Protein AF-A0A931QFN4-F1 (afdb_monomer_lite)

Foldseek 3Di:
DDDPLVFFPDKDKDFLCVLPPLVVDDDPVSVVCVVRRRFIKIKGAGPADPDDPVVVVVVDPCSLPSDDGPIGIGTDPCPPVVVVVSVVVVVVVPPPPPPPPPVVPPVVVDDDD

Structure (mmCIF, N/CA/C/O backbone):
data_AF-A0A931QFN4-F1
#
_entry.id   AF-A0A931QFN4-F1
#
loop_
_atom_site.group_PDB
_atom_site.id
_atom_site.type_symbol
_atom_site.label_atom_id
_atom_site.label_alt_id
_atom_site.label_comp_id
_atom_site.label_asym_id
_atom_site.label_entity_id
_atom_site.label_seq_id
_atom_site.pdbx_PDB_ins_code
_atom_site.Cartn_x
_atom_site.Cartn_y
_atom_site.Cartn_z
_atom_site.occupancy
_atom_site.B_iso_or_equiv
_atom_site.auth_seq_id
_atom_site.auth_comp_id
_atom_site.auth_asym_id
_atom_site.auth_atom_id
_atom_site.pdbx_PDB_model_num
ATOM 1 N N . MET A 1 1 ? 14.369 -1.688 -1.989 1.00 51.34 1 MET A N 1
ATOM 2 C CA . MET A 1 1 ? 13.528 -2.639 -2.752 1.00 51.34 1 MET A CA 1
ATOM 3 C C . MET A 1 1 ? 13.109 -1.957 -4.046 1.00 51.34 1 MET A C 1
ATOM 5 O O . MET A 1 1 ? 12.471 -0.920 -3.963 1.00 51.34 1 MET A O 1
ATOM 9 N N . ASN A 1 2 ? 13.519 -2.458 -5.215 1.00 58.03 2 ASN A N 1
ATOM 10 C CA . ASN A 1 2 ? 13.169 -1.854 -6.506 1.00 58.03 2 ASN A CA 1
ATOM 11 C C . ASN A 1 2 ? 11.931 -2.574 -7.066 1.00 58.03 2 ASN A C 1
ATOM 13 O O . ASN A 1 2 ? 12.036 -3.686 -7.584 1.00 58.03 2 ASN A O 1
ATOM 17 N N . ILE A 1 3 ? 10.745 -1.994 -6.875 1.00 62.47 3 ILE A N 1
ATOM 18 C CA . ILE A 1 3 ? 9.535 -2.488 -7.536 1.00 62.47 3 ILE A CA 1
ATOM 19 C C . ILE A 1 3 ? 9.536 -1.883 -8.936 1.00 62.47 3 ILE A C 1
ATOM 21 O O . ILE A 1 3 ? 9.375 -0.677 -9.091 1.00 62.47 3 ILE A O 1
ATOM 25 N N . SER A 1 4 ? 9.710 -2.716 -9.963 1.00 70.81 4 SER A N 1
ATOM 26 C CA . SER A 1 4 ? 9.575 -2.246 -11.342 1.00 70.81 4 SER A CA 1
ATOM 27 C C . SER A 1 4 ? 8.169 -1.684 -11.567 1.00 70.81 4 SER A C 1
ATOM 29 O O . SER A 1 4 ? 7.186 -2.393 -11.343 1.00 70.81 4 SER A O 1
ATOM 31 N N . TYR A 1 5 ? 8.075 -0.455 -12.083 1.00 70.38 5 TYR A N 1
ATOM 32 C CA . TYR A 1 5 ? 6.813 0.201 -12.455 1.00 70.38 5 TYR A CA 1
ATOM 33 C C . TYR A 1 5 ? 5.945 -0.646 -13.400 1.00 70.38 5 TYR A C 1
ATOM 35 O O . TYR A 1 5 ? 4.724 -0.529 -13.388 1.00 70.38 5 TYR A O 1
ATOM 43 N N . ARG A 1 6 ? 6.558 -1.567 -14.162 1.00 73.38 6 ARG A N 1
ATOM 44 C CA . ARG A 1 6 ? 5.856 -2.520 -15.040 1.00 73.38 6 ARG A CA 1
ATOM 45 C C . ARG A 1 6 ? 5.001 -3.548 -14.291 1.00 73.38 6 ARG A C 1
ATOM 47 O O . ARG A 1 6 ? 4.155 -4.181 -14.906 1.00 73.38 6 ARG A O 1
ATOM 54 N N . ARG A 1 7 ? 5.228 -3.751 -12.989 1.00 82.56 7 ARG A N 1
ATOM 55 C CA . ARG A 1 7 ? 4.454 -4.695 -12.160 1.00 82.56 7 ARG A CA 1
ATOM 56 C C . ARG A 1 7 ? 3.173 -4.085 -11.601 1.00 82.56 7 ARG A C 1
ATOM 58 O O . ARG A 1 7 ? 2.319 -4.838 -11.143 1.00 82.56 7 ARG A O 1
ATOM 65 N N . ILE A 1 8 ? 3.060 -2.756 -11.620 1.00 85.44 8 ILE A N 1
ATOM 66 C CA . ILE A 1 8 ? 1.890 -2.029 -11.129 1.00 85.44 8 ILE A CA 1
ATOM 67 C C . ILE A 1 8 ? 0.802 -2.117 -12.197 1.00 85.44 8 ILE A C 1
ATOM 69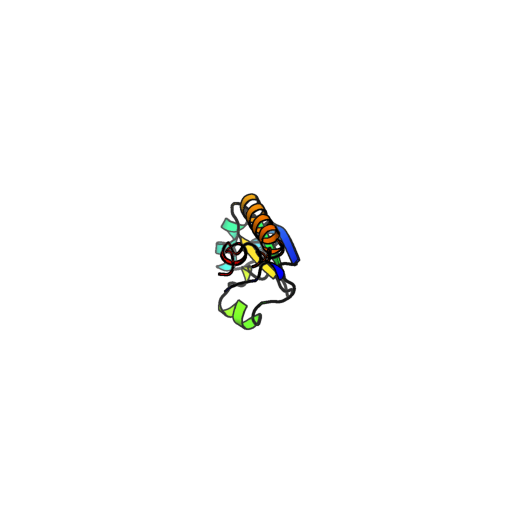 O O . ILE A 1 8 ? 0.913 -1.489 -13.251 1.00 85.44 8 ILE A O 1
ATOM 73 N N . LEU A 1 9 ? -0.232 -2.908 -11.916 1.00 85.75 9 LEU A N 1
ATOM 74 C CA . LEU A 1 9 ? -1.382 -3.100 -12.798 1.00 85.75 9 LEU A CA 1
ATOM 75 C C . LEU A 1 9 ? -2.308 -1.895 -12.742 1.00 85.75 9 LEU A C 1
ATOM 77 O O . LEU A 1 9 ? -2.708 -1.347 -13.766 1.00 85.75 9 LEU A O 1
ATOM 81 N N . ARG A 1 10 ? -2.645 -1.485 -11.522 1.00 85.81 10 ARG A N 1
ATOM 82 C CA . ARG A 1 10 ? -3.604 -0.424 -11.269 1.00 85.81 10 ARG A CA 1
ATOM 83 C C . ARG A 1 10 ? -3.251 0.285 -9.980 1.00 85.81 10 ARG A C 1
ATOM 85 O O . ARG A 1 10 ? -2.758 -0.319 -9.031 1.00 85.81 10 ARG A O 1
ATOM 92 N N . THR A 1 11 ? -3.568 1.567 -9.949 1.00 86.88 11 THR A N 1
ATOM 93 C CA . THR A 1 11 ? -3.487 2.367 -8.740 1.00 86.88 11 THR A CA 1
ATOM 94 C C . THR A 1 11 ? -4.864 2.945 -8.460 1.00 86.88 11 THR A C 1
ATOM 96 O O . THR A 1 11 ? -5.458 3.575 -9.335 1.00 86.88 11 THR A O 1
ATOM 99 N N . THR A 1 12 ? -5.400 2.697 -7.270 1.00 87.50 12 THR A N 1
ATOM 100 C CA . THR A 1 12 ? -6.687 3.242 -6.827 1.00 87.50 12 THR A CA 1
ATOM 101 C C . THR A 1 12 ? -6.514 4.036 -5.546 1.00 87.50 12 THR A C 1
ATOM 103 O O . THR A 1 12 ? -5.591 3.800 -4.768 1.00 87.50 12 THR A O 1
ATOM 106 N N . THR A 1 13 ? -7.391 5.008 -5.331 1.00 89.25 13 THR A N 1
ATOM 107 C CA . THR A 1 13 ? -7.436 5.774 -4.090 1.00 89.25 13 THR A CA 1
ATOM 108 C C . THR A 1 13 ? -8.592 5.311 -3.229 1.00 89.25 13 THR A C 1
ATOM 110 O O . THR A 1 13 ? -9.682 5.0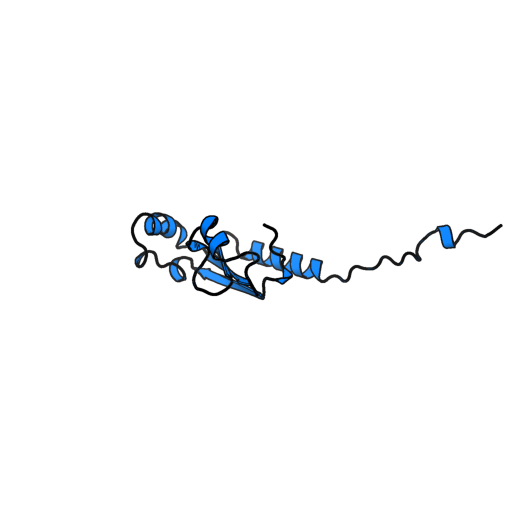10 -3.714 1.00 89.25 13 THR A O 1
ATOM 113 N N . ALA A 1 14 ? -8.350 5.266 -1.928 1.00 88.19 14 ALA A N 1
ATOM 114 C CA . ALA A 1 14 ? -9.373 5.017 -0.933 1.00 88.19 1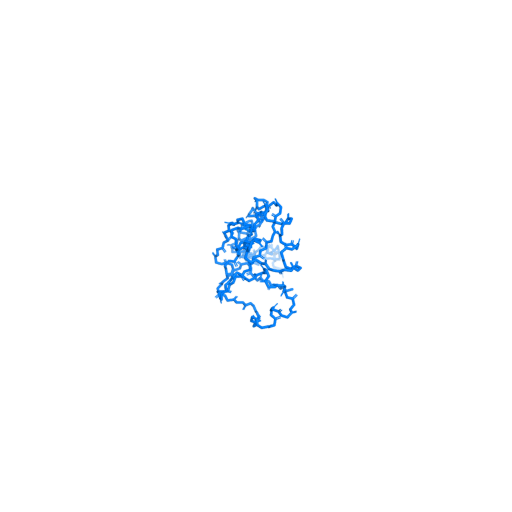4 ALA A CA 1
ATOM 115 C C . ALA A 1 14 ? -9.037 5.780 0.349 1.00 88.19 14 ALA A C 1
ATOM 117 O O . ALA A 1 14 ? -7.874 6.017 0.669 1.00 88.19 14 ALA A O 1
ATOM 118 N N . SER A 1 15 ? -10.062 6.162 1.106 1.00 88.25 15 SER A N 1
ATOM 119 C CA . SER A 1 15 ? -9.857 6.712 2.448 1.00 88.25 15 SER A CA 1
ATOM 120 C C . SER A 1 15 ? -9.273 5.638 3.370 1.00 88.25 15 SER A C 1
ATOM 122 O O . SER A 1 15 ? -9.695 4.477 3.321 1.00 88.25 15 SER A O 1
ATOM 124 N N . MET A 1 16 ? -8.341 6.022 4.249 1.00 89.75 16 MET A N 1
ATOM 125 C CA . MET A 1 16 ? -7.817 5.100 5.258 1.00 89.75 16 MET A CA 1
ATOM 126 C C . MET A 1 16 ? -8.912 4.558 6.175 1.00 89.75 16 MET A C 1
ATOM 128 O O . MET A 1 16 ? -8.921 3.363 6.453 1.00 89.75 16 MET A O 1
ATOM 132 N N . ALA A 1 17 ? -9.881 5.388 6.571 1.00 89.38 17 ALA A N 1
ATOM 133 C CA . ALA A 1 17 ? -11.020 4.948 7.375 1.00 89.38 17 ALA A CA 1
ATOM 134 C C . ALA A 1 17 ? -11.878 3.882 6.670 1.00 89.38 17 ALA A C 1
ATOM 136 O O . ALA A 1 17 ? -12.448 3.017 7.333 1.00 89.38 17 ALA A O 1
ATOM 137 N N . ALA A 1 18 ? -11.964 3.931 5.337 1.00 88.75 18 ALA A N 1
ATOM 138 C CA . ALA A 1 18 ? -12.707 2.949 4.551 1.00 88.75 18 ALA A CA 1
ATOM 139 C C . ALA A 1 18 ? -11.965 1.605 4.442 1.00 88.75 18 ALA A C 1
ATOM 141 O O . ALA A 1 18 ? -12.602 0.556 4.375 1.00 88.75 18 ALA A O 1
ATOM 142 N N . MET A 1 19 ? -10.627 1.620 4.430 1.00 87.00 19 MET A N 1
ATOM 143 C CA . MET A 1 19 ? -9.812 0.401 4.345 1.00 87.00 19 MET A CA 1
ATOM 144 C C . MET A 1 19 ? -9.513 -0.228 5.703 1.00 87.00 19 MET A C 1
ATOM 146 O O . MET A 1 19 ? -9.496 -1.450 5.824 1.00 87.00 19 MET A O 1
ATOM 150 N N . PHE A 1 20 ? -9.295 0.600 6.720 1.00 89.12 20 PHE A N 1
ATOM 151 C CA . PHE A 1 20 ? -8.987 0.186 8.082 1.00 89.12 20 PHE A CA 1
ATOM 152 C C . PHE A 1 20 ? -9.855 0.986 9.059 1.00 89.12 20 PHE A C 1
ATOM 154 O O . PHE A 1 20 ? -9.389 1.966 9.644 1.00 89.12 20 PHE A O 1
ATOM 161 N N . PRO A 1 21 ? -11.126 0.591 9.250 1.00 88.69 21 PRO A N 1
ATOM 162 C CA . PRO A 1 21 ? -12.036 1.321 10.120 1.00 88.69 21 PRO A CA 1
ATOM 163 C C . PRO A 1 21 ? -11.482 1.377 11.553 1.00 88.69 21 PRO A C 1
ATOM 165 O O . PRO A 1 21 ? -11.291 0.327 12.171 1.00 88.69 21 PRO A O 1
ATOM 168 N N . PRO A 1 22 ? -11.271 2.566 12.152 1.00 87.12 22 PRO A N 1
ATOM 169 C CA . PRO A 1 22 ? -10.727 2.664 13.511 1.00 87.12 22 PRO A CA 1
ATOM 170 C C . PRO A 1 22 ? -11.577 1.909 14.541 1.00 87.12 22 PRO A C 1
ATOM 172 O O . PRO A 1 22 ? -11.057 1.327 15.489 1.00 87.12 22 PRO A O 1
ATOM 175 N N . LYS A 1 23 ? -12.896 1.848 14.309 1.00 88.25 23 LYS A N 1
ATOM 176 C CA . LYS A 1 23 ? -13.858 1.120 15.148 1.00 88.25 23 LYS A CA 1
ATOM 177 C C . LYS A 1 23 ? -13.676 -0.402 15.114 1.00 88.25 23 LYS A C 1
ATOM 179 O O . LYS A 1 23 ? -14.034 -1.057 16.086 1.00 88.25 23 LYS A O 1
ATOM 184 N N . SER A 1 24 ? -13.137 -0.966 14.029 1.00 87.06 24 SER A N 1
ATOM 185 C CA . SER A 1 24 ? -12.851 -2.406 13.939 1.00 87.06 24 SER A CA 1
ATOM 186 C C . SER A 1 24 ? -11.465 -2.774 14.477 1.00 87.06 24 SER A C 1
ATOM 188 O O . SER A 1 24 ? -11.168 -3.955 14.646 1.00 87.06 24 SER A O 1
ATOM 190 N N . LEU A 1 25 ? -10.605 -1.786 14.742 1.00 88.06 25 LEU A N 1
ATOM 191 C CA . LEU A 1 25 ? -9.264 -1.978 15.289 1.00 88.06 25 LEU A CA 1
ATOM 192 C C . LEU A 1 25 ? -9.279 -1.876 16.822 1.00 88.06 25 LEU A C 1
ATOM 194 O O . LEU A 1 25 ? -10.100 -1.177 17.414 1.00 88.06 25 LEU A O 1
ATOM 198 N N . ARG A 1 26 ? -8.351 -2.580 17.480 1.00 89.12 26 ARG A N 1
ATOM 199 C CA . ARG A 1 26 ? -8.224 -2.615 18.947 1.00 89.12 26 ARG A CA 1
ATOM 200 C C . ARG A 1 26 ? -6.827 -2.188 19.398 1.00 89.12 26 ARG A C 1
ATOM 202 O O . ARG A 1 26 ? -5.847 -2.456 18.700 1.00 89.12 26 ARG A O 1
ATOM 209 N N . GLY A 1 27 ? -6.756 -1.576 20.582 1.00 89.31 27 GLY A N 1
ATOM 210 C CA . GLY A 1 27 ? -5.510 -1.166 21.244 1.00 89.31 27 GLY A CA 1
ATOM 211 C C . GLY A 1 27 ? -4.668 -0.200 20.408 1.00 89.31 27 GLY A C 1
ATOM 212 O O . GLY A 1 27 ? -5.212 0.589 19.636 1.00 89.31 27 GLY A O 1
ATOM 213 N N . MET A 1 28 ? -3.341 -0.335 20.488 1.00 86.38 28 MET A N 1
ATOM 214 C CA . MET A 1 28 ? -2.377 0.544 19.802 1.00 86.38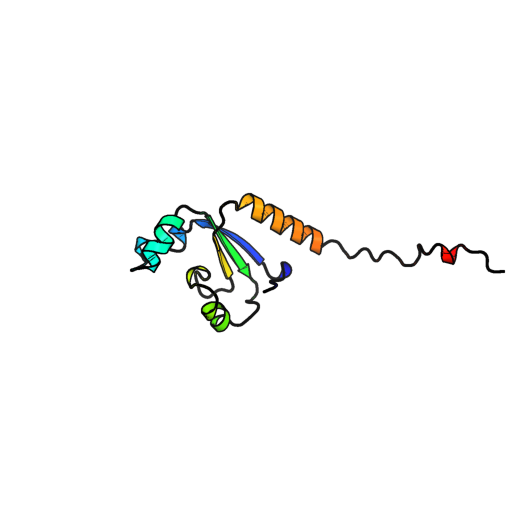 28 MET A CA 1
ATOM 215 C C . MET A 1 28 ? -2.611 0.672 18.287 1.00 86.38 28 MET A C 1
ATOM 217 O O . MET A 1 28 ? -2.340 1.711 17.696 1.00 86.38 28 MET A O 1
ATOM 221 N N . LYS A 1 29 ? -3.156 -0.361 17.625 1.00 87.31 29 LYS A N 1
ATOM 222 C CA . LYS A 1 29 ? -3.480 -0.291 16.188 1.00 87.31 29 LYS A CA 1
ATOM 223 C C . LYS A 1 29 ? -4.525 0.778 15.879 1.00 87.31 29 LYS A C 1
ATOM 225 O O . LYS A 1 29 ? -4.451 1.403 14.826 1.00 87.31 29 LYS A O 1
ATOM 230 N N . ARG A 1 30 ? -5.501 0.959 16.771 1.00 90.44 30 ARG A N 1
ATOM 231 C CA . ARG A 1 30 ? -6.523 1.996 16.635 1.00 90.44 30 ARG A CA 1
ATOM 232 C C . ARG A 1 30 ? -5.911 3.372 16.846 1.00 90.44 30 ARG A C 1
ATOM 234 O O . ARG A 1 30 ? -6.108 4.223 15.994 1.00 90.44 30 ARG A O 1
ATOM 241 N N . GLU A 1 31 ? -5.135 3.546 17.912 1.00 88.81 31 GLU A N 1
ATOM 242 C CA . GLU A 1 31 ? -4.485 4.822 18.248 1.00 88.81 31 GLU A CA 1
ATOM 243 C C . GLU A 1 31 ? -3.561 5.320 17.127 1.00 88.81 31 GLU A C 1
ATOM 245 O O . GLU A 1 31 ? -3.509 6.513 16.857 1.00 88.81 31 GLU A O 1
ATOM 250 N N . ILE A 1 32 ? -2.885 4.409 16.416 1.00 88.38 32 ILE A N 1
ATOM 251 C CA . ILE A 1 32 ? -2.039 4.756 15.264 1.00 88.38 32 ILE A CA 1
ATOM 252 C C . ILE A 1 32 ? -2.874 5.140 14.031 1.00 88.38 32 ILE A C 1
ATOM 254 O O . ILE A 1 32 ? -2.497 6.050 13.300 1.00 88.38 32 ILE A O 1
ATOM 258 N N . ILE A 1 33 ? -3.984 4.444 13.760 1.00 89.06 33 ILE A N 1
ATOM 259 C CA . ILE A 1 33 ? -4.790 4.663 12.544 1.00 89.06 33 ILE A CA 1
ATOM 260 C C . ILE A 1 33 ? -5.780 5.813 12.682 1.00 89.06 33 ILE A C 1
ATOM 262 O O . ILE A 1 33 ? -6.076 6.470 11.689 1.00 89.06 33 ILE A O 1
ATOM 266 N N . GLU A 1 34 ? -6.285 6.078 13.880 1.00 88.81 34 GLU A N 1
ATOM 267 C CA . GLU A 1 34 ? -7.236 7.153 14.155 1.00 88.81 34 GLU A CA 1
ATOM 268 C C . GLU A 1 34 ? -6.794 8.527 13.610 1.00 88.81 34 GLU A C 1
ATOM 270 O O . GLU A 1 34 ? -7.575 9.112 12.856 1.00 88.81 34 GLU A O 1
ATOM 275 N N . PRO A 1 35 ? -5.556 9.015 13.838 1.00 89.62 35 PRO A N 1
ATOM 276 C CA . PRO A 1 35 ? -5.101 10.279 13.249 1.00 89.62 35 PRO A CA 1
ATOM 277 C C . PRO A 1 35 ? -4.898 10.209 11.727 1.00 89.62 35 PRO A C 1
ATOM 279 O O . PRO A 1 35 ? -4.919 11.234 11.052 1.00 89.62 35 PRO A O 1
ATOM 282 N N . LEU A 1 36 ? -4.715 9.011 11.168 1.00 88.94 36 LEU A N 1
ATOM 283 C CA . LEU A 1 36 ? -4.486 8.789 9.736 1.00 88.94 36 LEU A CA 1
ATOM 284 C C . LEU A 1 36 ? -5.793 8.526 8.974 1.00 88.94 36 LEU A C 1
ATOM 286 O O . LEU A 1 36 ? -5.789 8.450 7.748 1.00 88.94 36 LEU A O 1
ATOM 290 N N . ALA A 1 37 ? -6.918 8.382 9.678 1.00 87.00 37 ALA A N 1
ATOM 291 C CA . ALA A 1 37 ? -8.197 7.956 9.119 1.00 87.00 37 ALA A CA 1
ATOM 292 C C . ALA A 1 37 ? -8.752 8.931 8.064 1.00 87.00 37 ALA A C 1
ATOM 294 O O . ALA A 1 37 ? -9.400 8.498 7.108 1.00 87.00 37 ALA A O 1
ATOM 295 N N . SER A 1 38 ? -8.474 10.230 8.216 1.00 87.38 38 SER A N 1
ATOM 296 C CA . SER A 1 38 ? -8.876 11.292 7.281 1.00 87.38 38 SER A CA 1
ATOM 297 C C . SER A 1 38 ? -8.008 11.361 6.022 1.00 87.38 38 SER A C 1
ATOM 299 O O . SER A 1 38 ? -8.375 12.027 5.055 1.00 87.38 38 SER A O 1
ATOM 301 N N . MET A 1 39 ? -6.864 10.676 6.010 1.00 88.00 39 MET A N 1
ATOM 302 C CA . MET A 1 39 ? -5.927 10.728 4.899 1.00 88.00 39 MET A CA 1
ATOM 303 C C . MET A 1 39 ? -6.355 9.801 3.760 1.00 88.00 39 MET A C 1
ATOM 305 O O . MET A 1 39 ? -7.035 8.782 3.940 1.00 88.00 39 MET A O 1
ATOM 309 N N . THR A 1 40 ? -5.905 10.155 2.558 1.00 88.94 40 THR A N 1
ATOM 310 C CA . THR A 1 40 ? -6.059 9.303 1.383 1.00 88.94 40 THR A CA 1
ATOM 311 C C . THR A 1 40 ? -4.933 8.283 1.363 1.00 88.94 40 THR A C 1
ATOM 313 O O . THR A 1 40 ? -3.757 8.610 1.522 1.00 88.94 40 THR A O 1
ATOM 316 N N . ALA A 1 41 ? -5.292 7.031 1.143 1.00 90.75 41 ALA A N 1
ATOM 317 C CA . ALA A 1 41 ? -4.341 5.977 0.885 1.00 90.75 41 ALA A CA 1
ATOM 318 C C . ALA A 1 41 ? -4.484 5.476 -0.553 1.00 90.75 41 ALA A C 1
ATOM 320 O O . ALA A 1 41 ? -5.556 5.463 -1.161 1.00 90.75 41 ALA A O 1
ATOM 321 N N . VAL A 1 42 ? -3.340 5.106 -1.101 1.00 90.38 42 VAL A N 1
ATOM 322 C CA . VAL A 1 42 ? -3.149 4.645 -2.462 1.00 90.38 42 VAL A CA 1
ATOM 323 C C . VAL A 1 42 ? -2.976 3.144 -2.409 1.00 90.38 42 VAL A C 1
ATOM 325 O O . VAL A 1 42 ? -2.054 2.641 -1.770 1.00 90.38 42 VAL A O 1
ATOM 328 N N . VAL A 1 43 ? -3.859 2.430 -3.087 1.00 90.69 43 VAL A N 1
ATOM 329 C CA . VAL A 1 43 ? -3.769 0.989 -3.266 1.00 90.69 43 VAL A CA 1
ATOM 330 C C . VAL A 1 43 ? -3.127 0.730 -4.617 1.00 90.69 43 VAL A C 1
ATOM 332 O O . VAL A 1 43 ? -3.706 1.022 -5.662 1.00 90.69 43 VAL A O 1
ATOM 335 N N . MET A 1 44 ? -1.912 0.199 -4.591 1.00 89.81 44 MET A N 1
ATOM 336 C CA . MET A 1 44 ? -1.195 -0.235 -5.783 1.00 89.81 44 MET A CA 1
ATOM 337 C C . MET A 1 44 ? -1.398 -1.732 -5.951 1.00 89.81 44 MET A C 1
ATOM 339 O O . MET A 1 44 ? -0.818 -2.523 -5.207 1.00 89.81 44 MET A O 1
ATOM 343 N N . GLU A 1 45 ? -2.219 -2.110 -6.919 1.00 90.75 45 GLU A N 1
ATOM 344 C CA . GLU A 1 45 ? -2.406 -3.495 -7.329 1.00 90.75 45 GLU A CA 1
ATOM 345 C C . GLU A 1 45 ? -1.223 -3.921 -8.195 1.00 90.75 45 GLU A C 1
ATOM 347 O O . GLU A 1 45 ? -0.848 -3.255 -9.166 1.00 90.75 45 GLU A O 1
ATOM 352 N N . LEU A 1 46 ? -0.615 -5.039 -7.824 1.00 90.19 46 LEU A N 1
ATOM 353 C CA . LEU A 1 46 ? 0.522 -5.631 -8.504 1.00 90.19 46 LEU A CA 1
ATOM 354 C C . LEU A 1 46 ? 0.094 -6.927 -9.186 1.00 90.19 46 LEU A C 1
ATOM 356 O O . LEU A 1 46 ? -0.835 -7.597 -8.755 1.00 90.19 46 LEU A O 1
ATOM 360 N N . ASN A 1 47 ? 0.823 -7.337 -10.218 1.00 88.88 47 ASN A N 1
ATOM 361 C CA . ASN A 1 47 ? 0.646 -8.676 -10.783 1.00 88.88 47 ASN A CA 1
ATOM 362 C C . ASN A 1 47 ? 1.095 -9.786 -9.813 1.00 88.88 47 ASN A C 1
ATOM 364 O O . ASN A 1 47 ? 0.472 -10.840 -9.734 1.00 88.88 47 ASN A O 1
ATOM 368 N N . ALA A 1 48 ? 2.177 -9.546 -9.074 1.00 88.00 48 ALA A N 1
ATOM 369 C CA . ALA A 1 48 ? 2.717 -10.420 -8.046 1.00 88.00 48 ALA A CA 1
ATOM 370 C C . ALA A 1 48 ? 3.653 -9.630 -7.121 1.00 88.00 48 ALA A C 1
ATOM 372 O O . ALA A 1 48 ? 4.300 -8.662 -7.540 1.00 88.00 48 ALA A O 1
ATOM 373 N N . PHE A 1 49 ? 3.784 -10.079 -5.871 1.00 87.56 49 PHE A N 1
ATOM 374 C CA . PHE A 1 49 ? 4.777 -9.515 -4.960 1.00 87.56 49 PHE A CA 1
ATOM 375 C C . PHE A 1 49 ? 6.212 -9.781 -5.459 1.00 87.56 49 PHE A C 1
ATOM 377 O O . PHE A 1 49 ? 6.483 -10.845 -6.018 1.00 87.56 49 PHE A O 1
ATOM 384 N N . PRO A 1 50 ? 7.154 -8.839 -5.255 1.00 84.25 50 PRO A N 1
ATOM 385 C CA . PRO A 1 50 ? 8.548 -9.014 -5.674 1.00 84.25 50 PRO A CA 1
ATOM 386 C C . PRO A 1 50 ? 9.298 -10.072 -4.850 1.00 84.25 50 PRO A C 1
ATOM 388 O O . PRO A 1 50 ? 10.275 -10.636 -5.328 1.00 84.25 50 PRO A O 1
ATOM 391 N N . ILE A 1 51 ? 8.842 -10.329 -3.622 1.00 87.94 51 ILE A N 1
ATOM 392 C CA . ILE A 1 51 ? 9.334 -11.363 -2.703 1.00 87.94 51 ILE A CA 1
ATOM 393 C C . ILE A 1 51 ? 8.131 -12.004 -1.998 1.00 87.94 51 ILE A C 1
ATOM 395 O O . ILE A 1 51 ? 7.004 -11.519 -2.127 1.00 87.94 51 ILE A O 1
ATOM 399 N N . SER A 1 52 ? 8.340 -13.083 -1.239 1.00 89.62 52 SER A N 1
ATOM 400 C CA . SER A 1 52 ? 7.230 -13.759 -0.562 1.00 89.62 52 SER A CA 1
ATOM 401 C C . SER A 1 52 ? 6.505 -12.831 0.422 1.00 89.62 52 SER A C 1
ATOM 403 O O . SER A 1 52 ? 7.104 -12.005 1.117 1.00 89.62 52 SER A O 1
ATOM 405 N N . ARG A 1 53 ? 5.179 -12.984 0.508 1.00 89.19 53 ARG A N 1
ATOM 406 C CA . ARG A 1 53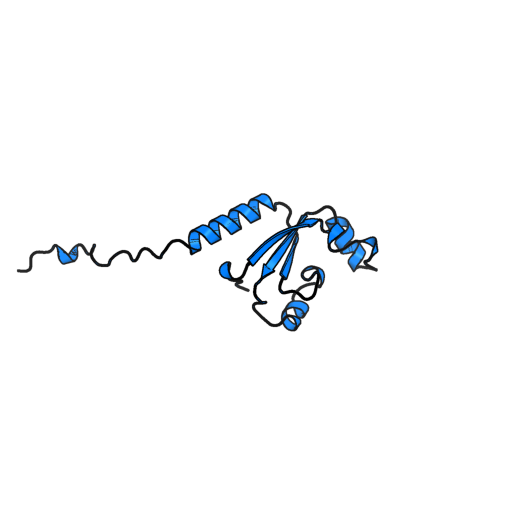 ? 4.334 -12.168 1.391 1.00 89.19 53 ARG A CA 1
ATOM 407 C C . ARG A 1 53 ? 4.734 -12.296 2.861 1.00 89.19 53 ARG A C 1
ATOM 409 O O . ARG A 1 53 ? 4.622 -11.327 3.601 1.00 89.19 53 ARG A O 1
ATOM 416 N N . SER A 1 54 ? 5.207 -13.469 3.280 1.00 90.81 54 SER A N 1
ATOM 417 C CA . SER A 1 54 ? 5.683 -13.702 4.647 1.00 90.81 54 SER A CA 1
ATOM 418 C C . SER A 1 54 ? 6.899 -12.841 4.975 1.00 90.81 54 SER A C 1
ATOM 420 O O . SER A 1 54 ? 6.929 -12.215 6.029 1.00 90.81 54 SER A O 1
ATOM 422 N N . VAL A 1 55 ? 7.853 -12.734 4.044 1.00 91.19 55 VAL A N 1
ATOM 423 C CA . VAL A 1 55 ? 9.016 -11.850 4.205 1.00 91.19 55 VAL A CA 1
ATOM 424 C C . VAL A 1 55 ? 8.564 -10.392 4.226 1.00 91.19 55 VAL A C 1
ATOM 426 O O . VAL A 1 55 ? 8.971 -9.640 5.103 1.00 91.19 55 VAL A O 1
ATOM 429 N N . LEU A 1 56 ? 7.651 -9.990 3.336 1.00 90.88 56 LEU A N 1
ATOM 430 C CA . LEU A 1 56 ? 7.113 -8.626 3.350 1.00 90.88 56 LEU A CA 1
ATOM 431 C C . LEU A 1 56 ? 6.420 -8.281 4.673 1.00 90.88 56 LEU A C 1
ATOM 433 O O . LEU A 1 56 ? 6.627 -7.188 5.181 1.00 90.88 56 LEU A O 1
ATOM 437 N N . LYS A 1 57 ? 5.646 -9.199 5.259 1.00 90.88 57 LYS A N 1
ATOM 438 C CA . LYS A 1 57 ? 4.988 -9.003 6.564 1.00 90.88 57 LYS A CA 1
ATOM 439 C C . LYS A 1 57 ? 5.960 -8.926 7.743 1.00 90.88 57 LYS A C 1
ATOM 441 O O . LYS A 1 57 ? 5.569 -8.433 8.794 1.00 90.88 57 LYS A O 1
ATOM 446 N N . PHE A 1 58 ? 7.186 -9.427 7.591 1.00 91.56 58 PHE A N 1
ATOM 447 C CA . PHE A 1 58 ? 8.222 -9.294 8.613 1.00 91.56 58 PHE A CA 1
ATOM 448 C C . PHE A 1 58 ? 8.795 -7.870 8.652 1.00 91.56 58 PHE A C 1
ATOM 450 O O . PHE A 1 58 ? 9.065 -7.345 9.726 1.00 91.56 58 PHE A O 1
ATOM 457 N N . PHE A 1 59 ? 8.937 -7.229 7.488 1.00 89.81 59 PHE A N 1
ATOM 458 C CA . PHE A 1 59 ? 9.503 -5.880 7.376 1.00 89.81 59 PHE A CA 1
ATOM 459 C C . PHE A 1 59 ? 8.456 -4.763 7.353 1.00 89.81 59 PHE A C 1
ATOM 461 O O . PHE A 1 59 ? 8.739 -3.643 7.773 1.00 89.81 59 PHE A O 1
ATOM 468 N N . LEU A 1 60 ? 7.262 -5.038 6.830 1.00 89.00 60 LEU A N 1
ATOM 469 C CA . LEU A 1 60 ? 6.200 -4.057 6.642 1.00 89.00 60 LEU A CA 1
ATOM 470 C C . LEU A 1 60 ? 5.062 -4.298 7.627 1.00 89.00 60 LEU A C 1
ATOM 472 O O . LEU A 1 60 ? 4.654 -5.431 7.885 1.00 89.00 60 LEU A O 1
ATOM 476 N N . SER A 1 61 ? 4.491 -3.201 8.118 1.00 88.44 61 SER A N 1
ATOM 477 C CA . SER A 1 61 ? 3.303 -3.241 8.967 1.00 88.44 61 SER A CA 1
ATOM 478 C C . SER A 1 61 ? 2.118 -3.906 8.258 1.00 88.44 61 SER A C 1
ATOM 480 O O . SER A 1 61 ? 1.965 -3.816 7.038 1.00 88.44 61 SER A O 1
ATOM 482 N N . SER A 1 62 ? 1.207 -4.507 9.033 1.00 87.50 62 SER A N 1
ATOM 483 C CA . SER A 1 62 ? -0.023 -5.103 8.500 1.00 87.50 62 SER A CA 1
ATOM 484 C C . SER A 1 62 ? -0.886 -4.111 7.716 1.00 87.50 62 SER A C 1
ATOM 486 O O . SER A 1 62 ? -1.635 -4.535 6.846 1.00 87.50 62 SER A O 1
ATOM 488 N N . PHE A 1 63 ? -0.765 -2.805 7.981 1.00 88.31 63 PHE A N 1
ATOM 489 C CA . PHE A 1 63 ? -1.526 -1.762 7.282 1.00 88.31 63 PHE A CA 1
ATOM 490 C C . PHE A 1 63 ? -1.144 -1.586 5.809 1.00 88.31 63 PHE A C 1
ATOM 492 O O . PHE A 1 63 ? -1.913 -1.000 5.058 1.00 88.31 63 PHE A O 1
ATOM 499 N N . PHE A 1 64 ? -0.013 -2.142 5.367 1.00 89.25 64 PHE A N 1
ATOM 500 C CA . PHE A 1 64 ? 0.332 -2.192 3.944 1.00 89.25 64 PHE A CA 1
ATOM 501 C C . PHE A 1 64 ? -0.479 -3.243 3.176 1.00 89.25 64 PHE A C 1
ATOM 503 O O . PHE A 1 64 ? -0.474 -3.231 1.947 1.00 89.25 64 PHE A O 1
ATOM 510 N N . PHE A 1 65 ? -1.187 -4.136 3.878 1.00 90.19 65 PHE A N 1
ATOM 511 C CA . PHE A 1 65 ? -1.924 -5.252 3.294 1.00 90.19 65 PHE A CA 1
ATOM 512 C C . PHE A 1 65 ? -3.391 -5.203 3.731 1.00 90.19 65 PHE A C 1
ATOM 514 O O . PHE A 1 65 ? -3.727 -5.553 4.859 1.00 90.19 65 PHE A O 1
ATOM 521 N N . LYS A 1 66 ? -4.284 -4.813 2.819 1.00 86.81 66 LYS A N 1
ATOM 522 C CA . LYS A 1 66 ? -5.740 -4.849 3.062 1.00 86.81 66 LYS A CA 1
ATOM 523 C C . LYS A 1 66 ? -6.323 -6.275 3.028 1.00 86.81 66 LYS A C 1
ATOM 525 O O . LYS A 1 66 ? -7.152 -6.612 3.862 1.00 86.81 66 LYS A O 1
ATOM 530 N N . ASP A 1 67 ? -5.895 -7.117 2.088 1.00 86.44 67 ASP A N 1
ATOM 531 C CA . ASP A 1 67 ? -6.435 -8.471 1.881 1.00 86.44 67 ASP A CA 1
ATOM 532 C C . ASP A 1 67 ? -5.347 -9.451 1.388 1.00 86.44 67 ASP A C 1
ATOM 534 O O . ASP A 1 67 ? -4.159 -9.233 1.644 1.00 86.44 67 ASP A O 1
ATOM 538 N N . GLN A 1 68 ? -5.732 -10.582 0.778 1.00 86.56 68 GLN A N 1
ATOM 539 C CA . GLN A 1 68 ? -4.800 -11.616 0.308 1.00 86.56 68 GLN A CA 1
ATOM 540 C C . GLN A 1 68 ? -4.210 -11.383 -1.086 1.00 86.56 68 GLN A C 1
ATOM 542 O O . GLN A 1 68 ? -3.310 -12.128 -1.478 1.00 86.56 68 GLN A O 1
ATOM 547 N N . THR A 1 69 ? -4.679 -10.372 -1.807 1.00 88.75 69 THR A N 1
ATOM 548 C CA . THR A 1 69 ? -4.212 -10.064 -3.155 1.00 88.75 69 THR A CA 1
ATOM 549 C C . THR A 1 69 ? -2.819 -9.413 -3.134 1.00 88.75 69 THR A C 1
ATOM 551 O O . THR A 1 69 ? -2.324 -8.993 -2.079 1.00 88.75 69 THR A O 1
ATOM 554 N N . PRO A 1 70 ? -2.094 -9.435 -4.265 1.00 91.44 70 PRO A N 1
ATOM 555 C CA . PRO A 1 70 ? -0.809 -8.763 -4.387 1.00 91.44 70 PRO A CA 1
ATOM 556 C C . PRO A 1 70 ? -0.989 -7.250 -4.549 1.00 91.44 70 PRO A C 1
ATOM 558 O O . PRO A 1 70 ? -1.039 -6.733 -5.658 1.00 91.44 70 PRO A O 1
ATOM 561 N N . HIS A 1 71 ? -1.046 -6.523 -3.437 1.00 91.19 71 HIS A N 1
ATOM 562 C CA . HIS A 1 71 ? -1.132 -5.062 -3.427 1.00 91.19 71 HIS A CA 1
ATOM 563 C C . HIS A 1 71 ? -0.366 -4.440 -2.263 1.00 91.19 71 HIS A C 1
ATOM 565 O O . HIS A 1 71 ? -0.062 -5.092 -1.261 1.00 91.19 71 HIS A O 1
ATOM 571 N N . PHE A 1 72 ? -0.097 -3.144 -2.397 1.00 91.00 72 PHE A N 1
ATOM 572 C CA . PHE A 1 72 ? 0.404 -2.305 -1.314 1.00 91.00 72 PHE A CA 1
ATOM 573 C C . PHE A 1 72 ? -0.538 -1.139 -1.054 1.00 91.00 72 PHE A C 1
ATOM 575 O O . PHE A 1 72 ? -0.962 -0.462 -1.987 1.00 91.00 72 PHE A O 1
ATOM 582 N N . VAL A 1 73 ? -0.819 -0.886 0.222 1.00 91.25 73 VAL A N 1
ATOM 583 C CA . VAL A 1 73 ? -1.514 0.319 0.678 1.00 91.25 73 VAL A CA 1
ATOM 584 C C . VAL A 1 73 ? -0.480 1.318 1.183 1.00 91.25 73 VAL A C 1
ATOM 586 O O . VAL A 1 73 ? 0.238 1.038 2.141 1.00 91.25 73 VAL A O 1
ATOM 589 N N . ILE A 1 74 ? -0.399 2.479 0.539 1.00 89.25 74 ILE A N 1
ATOM 590 C CA . ILE A 1 74 ? 0.522 3.558 0.901 1.00 89.25 74 ILE A CA 1
ATOM 591 C C . ILE A 1 74 ? -0.281 4.785 1.292 1.00 89.25 74 ILE A C 1
ATOM 593 O O . ILE A 1 74 ? -1.133 5.255 0.545 1.00 89.25 74 ILE A O 1
ATOM 597 N N . LEU A 1 75 ? 0.016 5.328 2.464 1.00 88.56 75 LEU A N 1
ATOM 598 C CA . LEU A 1 75 ? -0.549 6.592 2.898 1.00 88.56 75 LEU A CA 1
ATOM 599 C C . LEU A 1 75 ? 0.121 7.744 2.150 1.00 88.56 75 LEU A C 1
ATOM 601 O O . LEU A 1 75 ? 1.348 7.824 2.132 1.00 88.56 75 LEU A O 1
ATOM 605 N N . THR A 1 76 ? -0.660 8.645 1.560 1.00 80.44 76 THR A N 1
ATOM 606 C CA . THR A 1 76 ? -0.108 9.825 0.888 1.00 80.44 76 THR A CA 1
ATOM 607 C C . THR A 1 76 ? -0.856 11.087 1.287 1.00 80.44 76 THR A C 1
ATOM 609 O O . THR A 1 76 ? -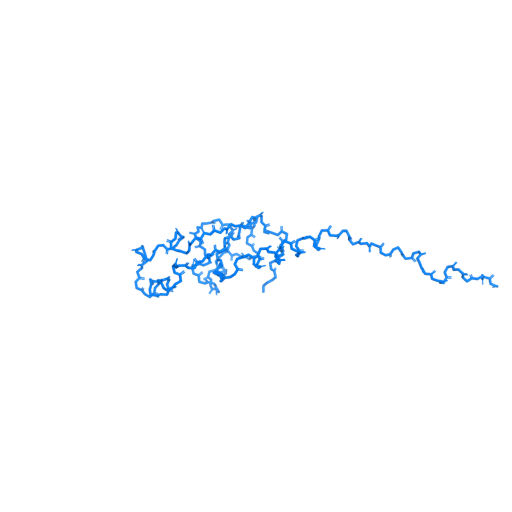2.071 11.084 1.469 1.00 80.44 76 THR A O 1
ATOM 612 N N . GLN A 1 77 ? -0.118 12.188 1.406 1.00 78.00 77 GLN A N 1
ATOM 613 C CA . GLN A 1 77 ? -0.699 13.520 1.570 1.00 78.00 77 GLN A CA 1
ATOM 614 C C . GLN A 1 77 ? -1.072 14.137 0.216 1.00 78.00 77 GLN A C 1
ATOM 616 O O . GLN A 1 77 ? -2.070 14.842 0.119 1.00 78.00 77 GLN A O 1
ATOM 621 N N . ASN A 1 78 ? -0.308 13.837 -0.842 1.00 78.31 78 ASN A N 1
ATOM 622 C CA . ASN A 1 78 ? -0.508 14.386 -2.181 1.00 78.31 78 ASN A CA 1
ATOM 623 C C . ASN A 1 78 ? -0.600 13.262 -3.221 1.00 78.31 78 ASN A C 1
ATOM 625 O O . ASN A 1 78 ? 0.358 12.942 -3.926 1.00 78.31 78 ASN A O 1
ATOM 629 N N . TRP A 1 79 ? -1.783 12.652 -3.312 1.00 75.75 79 TRP A N 1
ATOM 630 C CA . TRP A 1 79 ? -2.074 11.636 -4.326 1.00 75.75 79 TRP A CA 1
ATOM 631 C C . TRP A 1 79 ? -1.874 12.166 -5.749 1.00 75.75 79 TRP A C 1
ATOM 633 O O . TRP A 1 79 ? -1.323 11.463 -6.589 1.00 75.75 79 TRP A O 1
ATOM 643 N N . MET A 1 80 ? -2.301 13.401 -6.015 1.00 78.56 80 MET A N 1
ATOM 644 C CA . MET A 1 80 ? -2.282 13.958 -7.364 1.00 78.56 80 MET A CA 1
ATOM 645 C C . MET A 1 80 ? -0.848 14.079 -7.890 1.00 78.56 80 MET A C 1
ATOM 647 O O . MET A 1 80 ? -0.565 13.603 -8.986 1.00 78.56 80 MET A O 1
ATOM 651 N N . GLY A 1 81 ? 0.074 14.597 -7.073 1.00 81.31 81 GLY A N 1
ATOM 652 C CA . GLY A 1 81 ? 1.502 14.639 -7.399 1.00 81.31 81 GLY A CA 1
ATOM 653 C C . GLY A 1 81 ? 2.085 13.246 -7.640 1.00 81.31 81 GLY A C 1
ATOM 654 O O . GLY A 1 81 ? 2.681 13.004 -8.685 1.00 81.31 81 GLY A O 1
ATOM 655 N N . PHE A 1 82 ? 1.810 12.300 -6.736 1.00 78.75 82 PHE A N 1
ATOM 656 C CA . PHE A 1 82 ? 2.264 10.916 -6.890 1.00 78.75 82 PHE A CA 1
ATOM 657 C C . PHE A 1 82 ? 1.738 10.262 -8.179 1.00 78.75 82 PHE A C 1
ATOM 659 O O . PHE A 1 82 ? 2.479 9.562 -8.865 1.00 78.75 82 PHE A O 1
ATOM 666 N N . SER A 1 83 ? 0.473 10.497 -8.539 1.00 73.94 83 SER A N 1
ATOM 667 C CA . SER A 1 83 ? -0.120 9.951 -9.763 1.00 73.94 83 SER A CA 1
ATOM 668 C C . SER A 1 83 ? 0.537 10.515 -11.027 1.00 73.94 83 SER A C 1
ATOM 670 O O . SER A 1 83 ? 0.824 9.756 -11.951 1.00 73.94 83 SER A O 1
ATOM 672 N N . THR A 1 84 ? 0.856 11.813 -11.033 1.00 81.38 84 THR A N 1
ATOM 673 C CA . THR A 1 84 ? 1.555 12.488 -12.135 1.00 81.38 84 THR A CA 1
ATOM 674 C C . THR A 1 84 ? 2.989 11.984 -12.284 1.00 81.38 84 THR A C 1
ATOM 676 O O . THR A 1 84 ? 3.442 11.733 -13.399 1.00 81.38 84 THR A O 1
ATOM 679 N N . GLU A 1 85 ? 3.707 11.790 -11.175 1.00 80.25 85 GLU A N 1
ATOM 680 C CA . GLU A 1 85 ? 5.056 11.213 -11.183 1.00 80.25 85 GLU A CA 1
ATOM 681 C C . GLU A 1 85 ? 5.053 9.758 -11.662 1.00 80.25 85 GLU A C 1
ATOM 683 O O . GLU A 1 85 ? 5.878 9.361 -12.483 1.00 80.25 85 GLU A O 1
ATOM 688 N N . LEU A 1 86 ? 4.100 8.952 -11.198 1.00 78.69 86 LEU A N 1
ATOM 689 C CA . LEU A 1 86 ? 4.004 7.550 -11.593 1.00 78.69 86 LEU A CA 1
ATOM 690 C C . LEU A 1 86 ? 3.690 7.406 -13.087 1.00 78.69 86 LEU A C 1
ATOM 692 O O . LEU A 1 86 ? 4.276 6.553 -13.760 1.00 78.69 86 LEU A O 1
ATOM 696 N N . GLU A 1 87 ? 2.807 8.252 -13.616 1.00 77.69 87 GLU A N 1
ATOM 697 C CA . GLU A 1 87 ? 2.484 8.259 -15.041 1.00 77.69 87 GLU A CA 1
ATOM 698 C C . GLU A 1 87 ? 3.645 8.788 -15.895 1.00 77.69 87 GLU A C 1
ATOM 700 O O . GLU A 1 87 ? 3.955 8.201 -16.932 1.00 77.69 87 GLU A O 1
ATOM 705 N N . SER A 1 88 ? 4.370 9.819 -15.444 1.00 79.81 88 SER A N 1
ATOM 706 C CA . SER A 1 88 ? 5.539 10.333 -16.173 1.00 79.81 88 SER A CA 1
ATOM 707 C C . SER A 1 88 ? 6.677 9.304 -16.257 1.00 79.81 88 SER A C 1
ATOM 709 O O . SER A 1 88 ? 7.310 9.152 -17.308 1.00 79.81 88 SER A O 1
ATOM 711 N N . LEU A 1 89 ? 6.895 8.521 -15.196 1.00 78.38 89 LEU A N 1
ATOM 712 C CA . LEU A 1 89 ? 7.871 7.428 -15.174 1.00 78.38 89 LEU A CA 1
ATOM 713 C C . LEU A 1 89 ? 7.453 6.262 -16.078 1.00 78.38 89 LEU A C 1
ATOM 715 O O . LEU A 1 89 ? 8.296 5.683 -16.770 1.00 78.38 89 LEU A O 1
ATOM 719 N N . ARG A 1 90 ? 6.153 5.941 -16.132 1.00 72.31 90 ARG A N 1
ATOM 720 C CA . ARG A 1 90 ? 5.606 4.937 -17.057 1.00 72.31 90 ARG A CA 1
ATOM 721 C C . ARG A 1 90 ? 5.767 5.374 -18.515 1.00 72.31 90 ARG A C 1
ATOM 723 O O . ARG A 1 90 ? 6.230 4.576 -19.331 1.00 72.31 90 ARG A O 1
ATOM 730 N N . ALA A 1 91 ? 5.457 6.631 -18.829 1.00 74.06 91 ALA A N 1
ATOM 731 C CA . ALA A 1 91 ? 5.640 7.202 -20.162 1.00 74.06 91 ALA A CA 1
ATOM 732 C C . ALA A 1 91 ? 7.119 7.218 -20.588 1.00 74.06 91 ALA A C 1
ATOM 734 O O . ALA A 1 91 ? 7.439 6.899 -21.733 1.00 74.06 91 ALA A O 1
ATOM 735 N N . SER A 1 92 ? 8.033 7.506 -19.656 1.00 66.19 92 SER A N 1
ATOM 736 C CA . SER A 1 92 ? 9.481 7.506 -19.911 1.00 66.19 92 SER A CA 1
ATOM 737 C C . SER A 1 92 ? 10.039 6.099 -20.166 1.00 66.19 92 SER A C 1
ATOM 739 O O . SER A 1 92 ? 10.887 5.921 -21.035 1.00 66.19 92 SER A O 1
ATOM 741 N N . GLY A 1 93 ? 9.542 5.074 -19.461 1.00 62.75 93 GLY A N 1
ATOM 742 C CA . GLY A 1 93 ? 9.971 3.676 -19.632 1.00 62.75 93 GLY A CA 1
ATOM 743 C C . GLY A 1 93 ? 9.410 2.958 -20.870 1.00 62.75 93 GLY A C 1
ATOM 744 O O . GLY A 1 93 ? 9.856 1.849 -21.181 1.00 62.75 93 GLY A O 1
ATOM 745 N N . ASN A 1 94 ? 8.438 3.574 -21.549 1.00 56.66 94 ASN A N 1
ATOM 746 C CA . ASN A 1 94 ? 7.859 3.123 -22.818 1.00 56.66 94 ASN A CA 1
ATOM 747 C C . ASN A 1 94 ? 8.394 3.890 -24.033 1.00 56.66 94 ASN A C 1
ATOM 749 O O . ASN A 1 94 ? 8.004 3.577 -25.157 1.00 56.66 94 ASN A O 1
ATOM 753 N N . GLN A 1 95 ? 9.300 4.854 -23.841 1.00 51.84 95 GLN A N 1
ATOM 754 C CA . GLN A 1 95 ? 10.084 5.355 -24.960 1.00 51.84 95 GLN A CA 1
ATOM 755 C C . GLN A 1 95 ? 10.890 4.166 -25.498 1.00 51.84 95 GLN A C 1
ATOM 757 O O . GLN A 1 95 ? 11.651 3.565 -24.726 1.00 51.84 95 GLN A O 1
ATOM 762 N N . PRO A 1 96 ? 10.729 3.765 -26.776 1.00 49.97 96 PRO A N 1
ATOM 763 C CA . PRO A 1 96 ? 11.672 2.832 -27.362 1.00 49.97 96 PRO A CA 1
ATOM 764 C C . PRO A 1 96 ? 13.047 3.444 -27.128 1.00 49.97 96 PRO A C 1
ATOM 766 O O . PRO A 1 96 ? 13.228 4.641 -27.363 1.00 49.97 96 PRO A O 1
ATOM 769 N N . LEU A 1 97 ? 13.994 2.649 -26.619 1.00 54.94 97 LEU A N 1
ATOM 770 C CA . LEU A 1 97 ? 15.400 3.017 -26.689 1.00 54.94 97 LEU A CA 1
ATOM 771 C C . LEU A 1 97 ? 15.609 3.417 -28.145 1.00 54.94 97 LEU A C 1
ATOM 773 O O . LEU A 1 97 ? 15.598 2.555 -29.025 1.00 54.94 97 LEU A O 1
ATOM 777 N N . GLN A 1 98 ? 15.702 4.719 -28.419 1.00 52.00 98 GLN A N 1
ATOM 778 C CA . GLN A 1 98 ? 16.237 5.177 -29.677 1.00 52.00 98 GLN A CA 1
ATOM 779 C C . GLN A 1 98 ? 17.631 4.582 -29.654 1.00 52.00 98 GLN A C 1
ATOM 781 O O . GLN A 1 98 ? 18.521 5.084 -28.966 1.00 52.00 98 GLN A O 1
ATOM 786 N N . HIS A 1 99 ? 17.793 3.445 -30.335 1.00 48.00 99 HIS A N 1
ATOM 787 C CA . HIS A 1 99 ? 19.067 3.033 -30.868 1.00 48.00 99 HIS A CA 1
ATOM 788 C C . HIS A 1 99 ? 19.531 4.277 -31.605 1.00 48.00 99 HIS A C 1
ATOM 790 O O . HIS A 1 99 ? 19.075 4.557 -32.713 1.00 48.00 99 HIS A O 1
ATOM 796 N N . ARG A 1 100 ? 20.352 5.094 -30.936 1.00 51.03 100 ARG A N 1
ATOM 797 C CA . ARG A 1 100 ? 21.161 6.104 -31.587 1.00 51.03 100 ARG A CA 1
ATOM 798 C C . ARG A 1 100 ? 21.970 5.289 -32.564 1.00 51.03 100 ARG A C 1
ATOM 800 O O . ARG A 1 100 ? 22.923 4.617 -32.182 1.00 51.03 100 ARG A O 1
ATOM 807 N N . THR A 1 101 ? 21.471 5.236 -33.790 1.00 52.00 101 THR A N 1
ATOM 808 C CA . THR A 1 101 ? 22.072 4.541 -34.906 1.00 52.00 101 THR A CA 1
ATOM 809 C C . THR A 1 101 ? 23.539 4.919 -34.883 1.00 52.00 101 THR A C 1
ATOM 811 O O . THR A 1 101 ? 23.882 6.086 -35.074 1.00 52.00 101 THR A O 1
ATOM 814 N N . ALA A 1 102 ? 24.400 3.929 -34.655 1.00 53.75 102 ALA A N 1
ATOM 815 C CA . ALA A 1 102 ? 25.855 4.051 -34.705 1.00 53.75 102 ALA A CA 1
ATOM 816 C C . ALA A 1 102 ? 26.374 4.575 -36.069 1.00 53.75 102 ALA A C 1
ATOM 818 O O . ALA A 1 102 ? 27.569 4.772 -36.259 1.00 53.75 102 ALA A O 1
ATOM 819 N N . ASN A 1 103 ? 25.462 4.857 -37.005 1.00 52.69 103 ASN A N 1
ATOM 820 C CA . ASN A 1 103 ? 25.684 5.424 -38.328 1.00 52.69 103 ASN A CA 1
ATOM 821 C C . ASN A 1 103 ? 25.786 6.960 -38.367 1.00 52.69 103 ASN A C 1
ATOM 823 O O . ASN A 1 103 ? 25.913 7.519 -39.450 1.00 52.69 103 ASN A O 1
ATOM 827 N N . GLN A 1 104 ? 25.762 7.665 -37.229 1.00 55.66 104 GLN A N 1
ATOM 828 C CA . GLN A 1 104 ? 26.148 9.089 -37.178 1.00 55.66 104 GLN A CA 1
ATOM 829 C C . GLN A 1 104 ? 27.622 9.303 -36.795 1.00 55.66 104 GLN A C 1
ATOM 831 O O . GLN A 1 104 ? 28.041 10.431 -36.541 1.00 55.66 104 GLN A O 1
ATOM 836 N N . SER A 1 105 ? 28.433 8.239 -36.782 1.00 61.16 105 SER A N 1
ATOM 837 C CA . SER A 1 105 ? 29.879 8.357 -36.606 1.00 61.16 105 SER A CA 1
ATOM 838 C C . SER A 1 105 ? 30.482 9.203 -37.726 1.00 61.16 105 SER A C 1
ATOM 840 O O . SER A 1 105 ? 30.547 8.786 -38.882 1.00 61.16 105 SER A O 1
ATOM 842 N N . ILE A 1 106 ? 30.970 10.385 -37.350 1.00 62.66 106 ILE A N 1
ATOM 843 C CA . ILE A 1 106 ? 31.707 11.355 -38.181 1.00 62.66 106 ILE A CA 1
ATOM 844 C C . ILE A 1 106 ? 32.899 10.682 -38.895 1.00 62.66 106 ILE A C 1
ATOM 846 O O . ILE A 1 106 ? 33.273 11.067 -39.999 1.00 62.66 106 ILE A O 1
ATOM 850 N N . LEU A 1 107 ? 33.418 9.596 -38.312 1.00 59.81 107 LEU A N 1
ATOM 851 C CA . LEU A 1 107 ? 34.459 8.725 -38.864 1.00 59.81 107 LEU A CA 1
ATOM 852 C C . LEU A 1 107 ? 34.076 8.039 -40.190 1.00 59.81 107 LEU A C 1
ATOM 854 O O . LEU A 1 107 ? 34.961 7.706 -40.969 1.00 59.81 107 LEU A O 1
ATOM 858 N N . SER A 1 108 ? 32.783 7.856 -40.485 1.00 61.28 108 SER A N 1
ATOM 859 C CA . SER A 1 108 ? 32.319 7.301 -41.770 1.00 61.28 108 SER A CA 1
ATOM 860 C C . SER A 1 108 ? 32.405 8.297 -42.936 1.00 61.28 108 SER A C 1
ATOM 862 O O . SER A 1 108 ? 32.298 7.893 -44.091 1.00 61.28 108 SER A O 1
ATOM 864 N N . LYS A 1 109 ? 32.622 9.590 -42.646 1.00 61.44 109 LYS A N 1
ATOM 865 C CA . LYS A 1 109 ? 32.743 10.669 -43.640 1.00 61.44 109 LYS A CA 1
ATOM 866 C C . LYS A 1 109 ? 34.188 11.081 -43.931 1.00 61.44 109 LYS A C 1
ATOM 868 O O . LYS A 1 109 ? 34.402 12.028 -44.683 1.00 61.44 109 LYS A O 1
ATOM 873 N N . LEU A 1 110 ? 35.178 10.406 -43.345 1.00 68.69 110 LEU A N 1
ATOM 874 C CA . LEU A 1 110 ? 36.580 10.687 -43.640 1.00 68.69 110 LEU A CA 1
ATOM 875 C C . LEU A 1 110 ? 36.986 10.006 -44.959 1.00 68.69 110 LEU A C 1
ATOM 877 O O . LEU A 1 110 ? 36.761 8.802 -45.111 1.00 68.69 110 LEU A O 1
ATOM 881 N N . PRO A 1 111 ? 37.574 10.744 -45.918 1.00 64.62 111 PRO A N 1
ATOM 882 C CA . PRO A 1 111 ? 38.057 10.156 -47.157 1.00 64.62 111 PRO A CA 1
ATOM 883 C C . PRO A 1 111 ? 39.188 9.173 -46.843 1.00 64.62 111 PRO A C 1
ATOM 885 O O . PRO A 1 111 ? 40.176 9.527 -46.199 1.00 64.62 111 PRO A O 1
ATOM 888 N N . LYS A 1 112 ? 39.023 7.924 -47.289 1.00 68.12 112 LYS A N 1
ATOM 889 C CA . LYS A 1 112 ? 40.086 6.918 -47.245 1.00 68.12 112 LYS A CA 1
ATOM 890 C C . LYS A 1 112 ? 41.184 7.360 -48.209 1.00 68.12 112 LYS A C 1
ATOM 892 O O . LYS A 1 112 ? 40.901 7.566 -49.389 1.00 68.12 112 LYS A O 1
ATOM 897 N N . LYS A 1 113 ? 42.386 7.551 -47.680 1.00 50.62 113 LYS A N 1
ATOM 898 C CA . LYS A 1 113 ? 43.590 7.887 -48.436 1.00 50.62 113 LYS A CA 1
ATOM 899 C C . LYS A 1 113 ? 44.468 6.652 -48.564 1.00 50.62 113 LYS A C 1
ATOM 901 O O . LYS A 1 113 ? 44.454 5.849 -47.604 1.00 50.62 113 LYS A O 1
#

Sequence (113 aa):
MNISYRRILRTTTASMAAMFPPKSLRGMKREIIEPLASMTAVVMELNAFPISRSVLKFFLSSFFFKDQTPHFVILTQNWMGFSTELESLRASGNQPLQHRTANQSILSKLPKK

pLDDT: mean 79.8, std 13.08, range [48.0, 91.56]

Secondary structure (DSSP, 8-state):
----GGGEEEEEEEEHHHHS-GGG--THHHHHHGGGTTSEEEEEEESS-SS-HHHHHHHS-GGG-SSSSSEEEEEES-HHHHHHHHHHHHHHHTS------GGG-GGGGSPP-

Radius of gyration: 22.16 Å; chains: 1; bounding box: 57×28×70 Å